Protein AF-A0A0M2V3Y8-F1 (afdb_monomer)

Sequence (125 aa):
MQPRLIKRPAATLLIGSQAASSDGAANRSSNRVQGFTLIEVMLTILIIGLGAMIVVLNLPSTARFDEDTSSNAERFIQQMHHAREQALLRNYVYGIEFDEAESTYRFYRWYENKWQLQTEPPLRP

Solvent-accessible su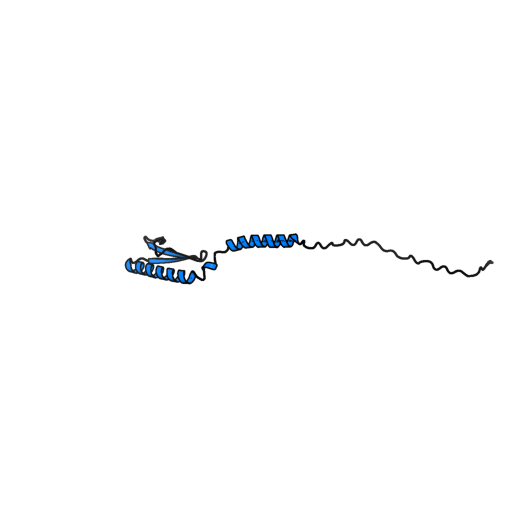rface area (backbone atoms only — not comparable to full-atom values): 8227 Å² total; per-residue (Å²): 140,84,87,85,90,79,90,81,85,91,85,82,91,74,90,77,78,90,83,81,80,87,80,82,84,75,82,73,80,74,80,76,81,81,76,88,54,73,65,56,55,53,50,48,53,49,52,50,53,57,51,48,54,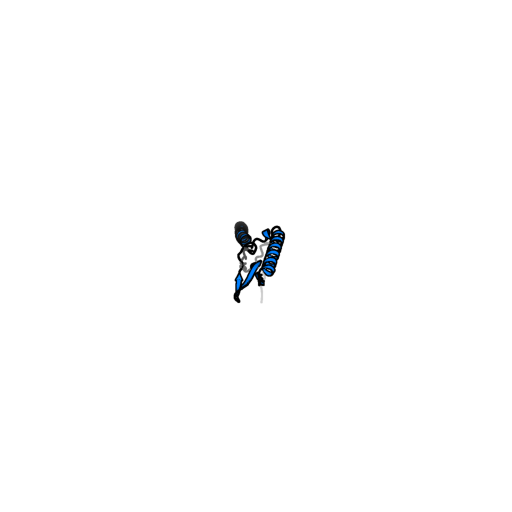56,50,62,73,67,47,76,74,68,84,51,52,78,75,42,46,62,56,49,51,53,49,49,53,53,33,50,53,50,53,49,51,48,23,69,77,67,71,44,50,72,48,75,49,77,39,82,91,75,75,43,60,47,39,29,33,59,52,96,93,38,80,41,77,42,74,54,86,75,46,50,119

Foldseek 3Di:
DDDDDDDDDDDDDDDDDDDDDDDDDDPPPPPPDDDDDPVNVVVVVVVVVVVVVVVVVPPDPPVCCPPCVVVVVVLVVVLVVVVVVCCVVVVWDKDKDQDPVVRDIWIWIDDPNDTHTDPDPPRND

pLDDT: mean 77.0, std 15.61, range [40.44, 97.56]

Nearest PDB structures (foldseek):
  8i4w-assembly1_B  TM=4.516E-01  e=1.895E+00  Saccharomyces cerevisiae S288C
  8i4x-assembly1_B  TM=4.951E-01  e=3.662E+00  Saccharomyces cerevisiae S288C
  9b9x-assembly1_A-2  TM=2.464E-01  e=3.210E+00  Vreelandella titanicae
  9b9s-assembly1_A-2  TM=2.582E-01  e=2.814E+00  Vreelandella titanicae

Mean predicted aligned error: 18.06 Å

Structure (mmCIF, N/CA/C/O backbone):
data_AF-A0A0M2V3Y8-F1
#
_entry.id   AF-A0A0M2V3Y8-F1
#
loop_
_atom_site.group_PDB
_atom_site.id
_atom_site.type_symbol
_atom_site.label_atom_id
_atom_site.label_alt_id
_atom_site.label_comp_id
_atom_site.label_asym_id
_atom_site.label_entity_id
_atom_site.label_seq_id
_atom_site.pdbx_PDB_ins_code
_atom_site.Cartn_x
_atom_site.Cartn_y
_atom_site.Cartn_z
_atom_site.occupancy
_atom_site.B_iso_or_equiv
_atom_site.auth_seq_id
_atom_site.auth_comp_id
_atom_site.auth_asym_id
_atom_site.auth_atom_id
_atom_site.pdbx_PDB_model_num
ATOM 1 N N . MET A 1 1 ? 53.974 -47.142 -107.084 1.00 40.44 1 MET A N 1
ATOM 2 C CA . MET A 1 1 ? 55.350 -46.766 -107.497 1.00 40.44 1 MET A CA 1
ATOM 3 C C . MET A 1 1 ? 55.254 -45.415 -108.190 1.00 40.44 1 MET A C 1
ATOM 5 O O . MET A 1 1 ? 54.457 -45.329 -109.101 1.00 40.44 1 MET A O 1
ATOM 9 N N . GLN A 1 2 ? 55.923 -44.321 -107.844 1.00 50.97 2 GLN A N 1
ATOM 10 C CA . GLN A 1 2 ? 56.952 -43.994 -106.860 1.00 50.97 2 GLN A CA 1
ATOM 11 C C . GLN A 1 2 ? 56.814 -42.488 -106.512 1.00 50.97 2 GLN A C 1
ATOM 13 O O . GLN A 1 2 ? 56.161 -41.752 -107.252 1.00 50.97 2 GLN A O 1
ATOM 18 N N . PRO A 1 3 ? 57.388 -42.039 -105.386 1.00 64.81 3 PRO A N 1
ATOM 19 C CA . PRO A 1 3 ? 57.120 -40.748 -104.754 1.00 64.81 3 PRO A CA 1
ATOM 20 C C . PRO A 1 3 ? 58.048 -39.647 -105.284 1.00 64.81 3 PRO A C 1
ATOM 22 O O . PRO A 1 3 ? 59.117 -39.947 -105.812 1.00 64.81 3 PRO A O 1
ATOM 25 N N . ARG A 1 4 ? 57.728 -38.369 -105.037 1.00 50.50 4 ARG A N 1
ATOM 26 C CA . ARG A 1 4 ? 58.763 -37.325 -104.989 1.00 50.50 4 ARG A CA 1
ATOM 27 C C . ARG A 1 4 ? 58.611 -36.384 -103.803 1.00 50.50 4 ARG A C 1
ATOM 29 O O . ARG A 1 4 ? 57.792 -35.477 -103.760 1.00 50.50 4 ARG A O 1
ATOM 36 N N . LEU A 1 5 ? 59.498 -36.674 -102.862 1.00 60.25 5 LEU A N 1
ATOM 37 C CA . LEU A 1 5 ? 59.978 -35.876 -101.755 1.00 60.25 5 LEU A CA 1
ATOM 38 C C . LEU A 1 5 ? 60.603 -34.571 -102.277 1.00 60.25 5 LEU A C 1
ATOM 40 O O . LEU A 1 5 ? 61.534 -34.622 -103.081 1.00 60.25 5 LEU A O 1
ATOM 44 N N . ILE A 1 6 ? 60.166 -33.419 -101.770 1.00 63.62 6 ILE A N 1
ATOM 45 C CA . ILE A 1 6 ? 60.971 -32.192 -101.796 1.00 63.62 6 ILE A CA 1
ATOM 46 C C . ILE A 1 6 ? 61.019 -31.640 -100.373 1.00 63.62 6 ILE A C 1
ATOM 48 O O . ILE A 1 6 ? 60.027 -31.171 -99.824 1.00 63.62 6 ILE A O 1
ATOM 52 N N . LYS A 1 7 ? 62.212 -31.742 -99.782 1.00 56.41 7 LYS A N 1
ATOM 53 C CA . LYS A 1 7 ? 62.609 -31.091 -98.533 1.00 56.41 7 LYS A CA 1
ATOM 54 C C . LYS A 1 7 ? 62.675 -29.576 -98.744 1.00 56.41 7 LYS A C 1
ATOM 56 O O . LYS A 1 7 ? 63.233 -29.132 -99.747 1.00 56.41 7 LYS A O 1
ATOM 61 N N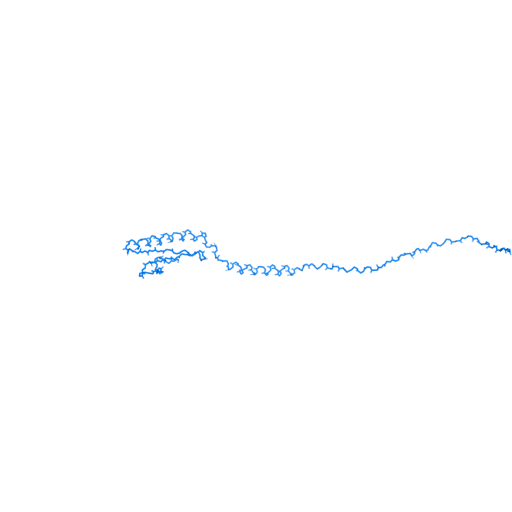 . ARG A 1 8 ? 62.241 -28.792 -97.755 1.00 53.88 8 ARG A N 1
ATOM 62 C CA . ARG A 1 8 ? 62.700 -27.409 -97.556 1.00 53.88 8 ARG A CA 1
ATOM 63 C C . ARG A 1 8 ? 63.015 -27.149 -96.072 1.00 53.88 8 ARG A C 1
ATOM 65 O O . ARG A 1 8 ? 62.392 -27.780 -95.222 1.00 53.88 8 ARG A O 1
ATOM 72 N N . PRO A 1 9 ? 64.039 -26.323 -95.785 1.00 54.22 9 PRO A N 1
ATOM 73 C CA . PRO A 1 9 ? 64.757 -26.297 -94.513 1.00 54.22 9 PRO A CA 1
ATOM 74 C C . PRO A 1 9 ? 64.071 -25.475 -93.417 1.00 54.22 9 PRO A C 1
ATOM 76 O O . PRO A 1 9 ? 63.222 -24.626 -93.673 1.00 54.22 9 PRO A O 1
ATOM 79 N N . ALA A 1 10 ? 64.509 -25.763 -92.192 1.00 53.22 10 ALA A N 1
ATOM 80 C CA . ALA A 1 10 ? 64.147 -25.120 -90.943 1.00 53.22 10 ALA A CA 1
ATOM 81 C C . ALA A 1 10 ? 64.514 -23.631 -90.888 1.00 53.22 10 ALA A C 1
ATOM 83 O O . ALA A 1 10 ? 65.591 -23.244 -91.332 1.00 53.22 10 ALA A O 1
ATOM 84 N N . ALA A 1 11 ? 63.634 -22.856 -90.252 1.00 52.25 11 ALA A N 1
ATOM 85 C CA . ALA A 1 11 ? 63.906 -21.890 -89.183 1.00 52.25 11 ALA A CA 1
ATOM 86 C C . ALA A 1 11 ? 62.857 -20.777 -89.259 1.00 52.25 11 ALA A C 1
ATOM 88 O O . ALA A 1 11 ? 62.767 -20.085 -90.267 1.00 52.25 11 ALA A O 1
ATOM 89 N N . THR A 1 12 ? 62.081 -20.595 -88.193 1.00 60.19 12 THR A N 1
ATOM 90 C CA . THR A 1 12 ? 61.909 -19.301 -87.512 1.00 60.19 12 THR A CA 1
ATOM 91 C C . THR A 1 12 ? 60.822 -19.463 -86.458 1.00 60.19 12 THR A C 1
ATOM 93 O O . THR A 1 12 ? 59.637 -19.618 -86.733 1.00 60.19 12 THR A O 1
ATOM 96 N N . LEU A 1 13 ? 61.323 -19.472 -85.233 1.00 53.94 13 LEU A N 1
ATOM 97 C CA . LEU A 1 13 ? 60.649 -19.318 -83.963 1.00 53.94 13 LEU A CA 1
ATOM 98 C C . LEU A 1 13 ? 59.722 -18.091 -83.985 1.00 53.94 13 LEU A C 1
ATOM 100 O O . LEU A 1 13 ? 60.208 -16.970 -84.085 1.00 53.94 13 LEU A O 1
ATOM 104 N N . LEU A 1 14 ? 58.414 -18.296 -83.829 1.00 58.09 14 LEU A N 1
ATOM 105 C CA . LEU A 1 14 ? 57.510 -17.277 -83.297 1.00 58.09 14 LEU A CA 1
ATOM 106 C C . LEU A 1 14 ? 56.689 -17.894 -82.167 1.00 58.09 14 LEU A C 1
ATOM 108 O O . LEU A 1 14 ? 55.713 -18.612 -82.367 1.00 58.09 14 LEU A O 1
ATOM 112 N N . ILE A 1 15 ? 57.171 -17.609 -80.962 1.00 54.69 15 ILE A N 1
ATOM 113 C CA . ILE A 1 15 ? 56.448 -17.688 -79.699 1.00 54.69 15 ILE A CA 1
ATOM 114 C C . ILE A 1 15 ? 55.177 -16.847 -79.846 1.00 54.69 15 ILE A C 1
ATOM 116 O O . ILE A 1 15 ? 55.260 -15.669 -80.186 1.00 54.69 15 ILE A O 1
ATOM 120 N N . GLY A 1 16 ? 54.009 -17.434 -79.593 1.00 51.69 16 GLY A N 1
ATOM 121 C CA . GLY A 1 16 ? 52.754 -16.716 -79.782 1.00 51.69 16 GLY A CA 1
ATOM 122 C C . GLY A 1 16 ? 51.537 -17.429 -79.220 1.00 51.69 16 GLY A C 1
ATOM 123 O O . GLY A 1 16 ? 50.743 -17.971 -79.971 1.00 51.69 16 GLY A O 1
ATOM 124 N N . SER A 1 17 ? 51.397 -17.336 -77.898 1.00 59.59 17 SER A N 1
ATOM 125 C CA . SER A 1 17 ? 50.127 -17.270 -77.169 1.00 59.59 17 SER A CA 1
ATOM 126 C C . SER A 1 17 ? 49.195 -18.484 -77.204 1.00 59.59 17 SER A C 1
ATOM 128 O O . SER A 1 17 ? 48.366 -18.664 -78.092 1.00 59.59 17 SER A O 1
ATOM 130 N N . GLN A 1 18 ? 49.241 -19.228 -76.099 1.00 59.69 18 GLN A N 1
ATOM 131 C CA . GLN A 1 18 ? 48.127 -20.037 -75.622 1.00 59.69 18 GLN A CA 1
ATOM 132 C C . GLN A 1 18 ? 46.844 -19.203 -75.520 1.00 59.69 18 GLN A C 1
ATOM 134 O O . GLN A 1 18 ? 46.856 -18.115 -74.948 1.00 59.69 18 GLN A O 1
ATOM 139 N N . ALA A 1 19 ? 45.733 -19.760 -75.988 1.00 48.59 19 ALA A N 1
ATOM 140 C CA . ALA A 1 19 ? 44.403 -19.408 -75.510 1.00 48.59 19 ALA A CA 1
ATOM 141 C C . ALA A 1 19 ? 43.546 -20.677 -75.543 1.00 48.59 19 ALA A C 1
ATOM 143 O O . ALA A 1 19 ? 42.818 -20.952 -76.494 1.00 48.59 19 ALA A O 1
ATOM 144 N N . ALA A 1 20 ? 43.716 -21.487 -74.503 1.00 52.62 20 ALA A N 1
ATOM 145 C CA . ALA A 1 20 ? 42.778 -22.526 -74.123 1.00 52.62 20 ALA A CA 1
ATOM 146 C C . ALA A 1 20 ? 41.972 -22.051 -72.904 1.00 52.62 20 ALA A C 1
ATOM 148 O O . ALA A 1 20 ? 42.421 -21.176 -72.170 1.00 52.62 20 ALA A O 1
ATOM 149 N N . SER A 1 21 ? 40.835 -22.723 -72.722 1.00 56.12 21 SER A N 1
ATOM 150 C CA . SER A 1 21 ? 39.946 -22.790 -71.555 1.00 56.12 21 SER A CA 1
ATOM 151 C C . SER A 1 21 ? 38.919 -21.668 -71.354 1.00 56.12 21 SER A C 1
ATOM 153 O O . SER A 1 21 ? 39.202 -20.597 -70.828 1.00 56.12 21 SER A O 1
ATOM 155 N N . SER A 1 22 ? 37.697 -22.005 -71.789 1.00 66.31 22 SER A N 1
ATOM 156 C CA . SER A 1 22 ? 36.445 -21.995 -71.015 1.00 66.31 22 SER A CA 1
ATOM 157 C C . SER A 1 22 ? 36.490 -21.376 -69.620 1.00 66.31 22 SER A C 1
ATOM 159 O O . SER A 1 22 ? 37.313 -21.795 -68.820 1.00 66.31 22 SER A O 1
ATOM 161 N N . ASP A 1 23 ? 35.491 -20.556 -69.285 1.00 57.38 23 ASP A N 1
ATOM 162 C CA . ASP A 1 23 ? 34.748 -20.768 -68.039 1.00 57.38 23 ASP A CA 1
ATOM 163 C C . ASP A 1 23 ? 33.425 -20.002 -68.017 1.00 57.38 23 ASP A C 1
ATOM 165 O O . ASP A 1 23 ? 33.330 -18.826 -68.375 1.00 57.38 23 ASP A O 1
ATOM 169 N N . GLY A 1 24 ? 32.379 -20.724 -67.615 1.00 55.34 24 GLY A N 1
ATOM 170 C CA . GLY A 1 24 ? 31.040 -20.202 -67.424 1.00 55.34 24 GLY A CA 1
ATOM 171 C C . GLY A 1 24 ? 31.033 -19.139 -66.335 1.00 55.34 24 GLY A C 1
ATOM 172 O O . GLY A 1 24 ? 31.491 -19.360 -65.213 1.00 55.34 24 GLY A O 1
ATOM 173 N N . ALA A 1 25 ? 30.470 -17.981 -66.668 1.00 59.88 25 ALA A N 1
ATOM 174 C CA . ALA A 1 25 ? 30.199 -16.918 -65.720 1.00 59.88 25 ALA A CA 1
ATOM 175 C C . ALA A 1 25 ? 29.154 -17.398 -64.699 1.00 59.88 25 ALA A C 1
ATOM 177 O O . ALA A 1 25 ? 27.946 -17.265 -64.893 1.00 59.88 25 ALA A O 1
ATOM 178 N N . ALA A 1 26 ? 29.631 -17.993 -63.606 1.00 60.94 26 ALA A N 1
ATOM 179 C CA . ALA A 1 26 ? 28.838 -18.277 -62.425 1.00 60.94 26 ALA A CA 1
ATOM 180 C C . ALA A 1 26 ? 28.270 -16.954 -61.889 1.00 60.94 26 ALA A C 1
ATOM 182 O O . ALA A 1 26 ? 28.999 -16.117 -61.352 1.00 60.94 26 ALA A O 1
ATOM 183 N N . ASN A 1 27 ? 26.960 -16.771 -62.055 1.00 67.75 27 ASN A N 1
ATOM 184 C CA . ASN A 1 27 ? 26.196 -15.678 -61.470 1.00 67.75 27 ASN A CA 1
ATOM 185 C C . ASN A 1 27 ? 26.224 -15.814 -59.939 1.00 67.75 27 ASN A C 1
ATOM 187 O O . ASN A 1 27 ? 25.396 -16.503 -59.344 1.00 67.75 27 ASN A O 1
ATOM 191 N N . ARG A 1 28 ? 27.218 -15.200 -59.290 1.00 69.50 28 ARG A N 1
ATOM 192 C CA . ARG A 1 28 ? 27.245 -15.059 -57.833 1.00 69.50 28 ARG A CA 1
ATOM 193 C C . ARG A 1 28 ? 26.246 -13.974 -57.460 1.00 69.50 28 ARG A C 1
ATOM 195 O O . ARG A 1 28 ? 26.575 -12.791 -57.495 1.00 69.50 28 ARG A O 1
ATOM 202 N N . SER A 1 29 ? 25.042 -14.377 -57.067 1.00 67.75 29 SER A N 1
ATOM 203 C CA . SER A 1 29 ? 24.129 -13.509 -56.331 1.00 67.75 29 SER A CA 1
ATOM 204 C C . SER A 1 29 ? 24.826 -13.068 -55.042 1.00 67.75 29 SER A C 1
ATOM 206 O O . SER A 1 29 ? 24.927 -13.833 -54.081 1.00 67.75 29 SER A O 1
ATOM 208 N N . SER A 1 30 ? 25.375 -11.854 -55.039 1.00 68.25 30 SER A N 1
ATOM 209 C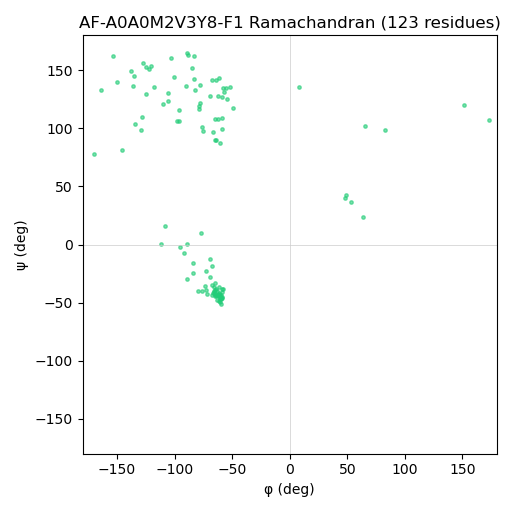 CA . SER A 1 30 ? 25.995 -11.268 -53.858 1.00 68.25 30 SER A CA 1
ATOM 210 C C . SER A 1 30 ? 24.913 -11.065 -52.803 1.00 68.25 30 SER A C 1
ATOM 212 O O . SER A 1 30 ? 24.064 -10.182 -52.947 1.00 68.25 30 SER A O 1
ATOM 214 N N . ASN A 1 31 ? 24.929 -11.879 -51.752 1.00 71.19 31 ASN A N 1
ATOM 215 C CA . ASN A 1 31 ? 24.108 -11.644 -50.576 1.00 71.19 31 ASN A CA 1
ATOM 216 C C . ASN A 1 31 ? 24.628 -10.367 -49.901 1.00 71.19 31 ASN A C 1
ATOM 218 O O . ASN A 1 31 ? 25.664 -10.378 -49.234 1.00 71.19 31 ASN A O 1
ATOM 222 N N . ARG A 1 32 ? 23.984 -9.230 -50.178 1.00 74.81 32 ARG A N 1
ATOM 223 C CA . ARG A 1 32 ? 24.352 -7.946 -49.585 1.00 74.81 32 ARG A CA 1
ATOM 224 C C . ARG A 1 32 ? 23.840 -7.951 -48.152 1.00 74.81 32 ARG A C 1
ATOM 226 O O . ARG A 1 32 ? 22.657 -7.738 -47.917 1.00 74.81 32 ARG A O 1
ATOM 233 N N . VAL A 1 33 ? 24.743 -8.194 -47.209 1.00 69.50 33 VAL A N 1
ATOM 234 C CA . VAL A 1 33 ? 24.462 -8.044 -45.781 1.00 69.50 33 VAL A CA 1
ATOM 235 C C . VAL A 1 33 ? 24.128 -6.570 -45.526 1.00 69.50 33 VAL A C 1
ATOM 237 O O . VAL A 1 33 ? 24.996 -5.705 -45.639 1.00 69.50 33 VAL A O 1
ATOM 240 N N . GLN A 1 34 ? 22.856 -6.273 -45.261 1.00 77.56 34 GLN A N 1
ATOM 241 C CA . GLN A 1 34 ? 22.424 -4.967 -44.768 1.00 77.56 34 GLN A CA 1
ATOM 242 C C . GLN A 1 34 ? 22.744 -4.893 -43.272 1.00 77.56 34 GLN A C 1
ATOM 244 O O . GLN A 1 34 ? 22.324 -5.753 -42.502 1.00 77.56 34 GLN A O 1
ATOM 249 N N . GLY A 1 35 ? 23.545 -3.901 -42.882 1.00 78.75 35 GLY A N 1
ATOM 250 C CA . GLY A 1 35 ? 23.830 -3.588 -41.483 1.00 78.75 35 GLY A CA 1
ATOM 251 C C . GLY A 1 35 ? 22.804 -2.619 -40.897 1.00 78.75 35 GLY A C 1
ATOM 252 O O . GLY A 1 35 ? 22.099 -1.931 -41.635 1.00 78.75 35 GLY A O 1
ATOM 253 N N . PHE A 1 36 ? 22.759 -2.550 -39.568 1.00 82.31 36 PHE A N 1
ATOM 254 C CA . PHE A 1 36 ? 21.924 -1.605 -38.829 1.00 82.31 36 PHE A CA 1
ATOM 255 C C . PHE A 1 36 ? 22.352 -0.162 -39.090 1.00 82.31 36 PHE A C 1
ATOM 257 O O . PHE A 1 36 ? 23.542 0.156 -39.171 1.00 82.31 36 PHE A O 1
ATOM 264 N N . THR A 1 37 ? 21.370 0.726 -39.199 1.00 91.50 37 THR A N 1
ATOM 265 C CA . THR A 1 37 ? 21.635 2.160 -39.316 1.00 91.50 37 THR A CA 1
ATOM 266 C C . THR A 1 37 ? 21.816 2.782 -37.932 1.00 91.50 37 THR A C 1
ATOM 268 O O . THR A 1 37 ? 21.241 2.331 -36.943 1.00 91.50 37 THR A O 1
ATOM 271 N N . LEU A 1 38 ? 22.589 3.866 -37.850 1.00 93.69 38 LEU A N 1
ATOM 272 C CA . LEU A 1 38 ? 22.761 4.612 -36.599 1.00 93.69 38 LEU A CA 1
ATOM 273 C C . LEU A 1 38 ? 21.416 5.132 -36.064 1.00 93.69 38 LEU A C 1
ATOM 275 O O . LEU A 1 38 ? 21.159 5.078 -34.862 1.00 93.69 38 LEU A O 1
ATOM 279 N N . ILE A 1 39 ? 20.537 5.579 -36.965 1.00 95.12 39 ILE A N 1
ATOM 280 C CA . ILE A 1 39 ? 19.213 6.088 -36.599 1.00 95.12 39 ILE A CA 1
ATOM 281 C C . ILE A 1 39 ? 18.316 5.003 -35.995 1.00 95.12 39 ILE A C 1
ATOM 283 O O . ILE A 1 39 ? 17.542 5.298 -35.093 1.00 95.12 39 ILE A O 1
ATOM 287 N N . GLU A 1 40 ? 18.443 3.750 -36.427 1.00 93.75 40 GLU A N 1
ATOM 288 C CA . GLU A 1 40 ? 17.655 2.634 -35.901 1.00 93.75 40 GLU A CA 1
ATOM 289 C C . GLU A 1 40 ? 17.995 2.339 -34.441 1.00 93.75 40 GLU A C 1
ATOM 291 O O . GLU A 1 40 ? 17.098 2.182 -33.614 1.00 93.75 40 GLU A O 1
ATOM 296 N N . VAL A 1 41 ? 19.283 2.365 -34.090 1.00 94.44 41 VAL A N 1
ATOM 297 C CA . VAL A 1 41 ? 19.719 2.202 -32.697 1.00 94.44 41 VAL A CA 1
ATOM 298 C C . VAL A 1 41 ? 19.278 3.395 -31.848 1.00 94.44 41 VAL A C 1
ATOM 300 O O . VAL A 1 41 ? 18.744 3.206 -30.756 1.00 94.44 41 VAL A O 1
ATOM 303 N N . MET A 1 42 ? 19.428 4.621 -32.358 1.00 96.50 42 MET A N 1
ATOM 304 C CA . MET A 1 42 ? 18.970 5.823 -31.650 1.00 96.50 42 MET A CA 1
ATOM 305 C C . MET A 1 42 ? 17.463 5.798 -31.388 1.00 96.50 42 MET A C 1
ATOM 307 O O . MET A 1 42 ? 17.025 6.063 -30.270 1.00 96.50 42 MET A O 1
ATOM 311 N N . LEU A 1 43 ? 16.674 5.454 -32.405 1.00 96.38 43 LEU A N 1
ATOM 312 C CA . LEU A 1 43 ? 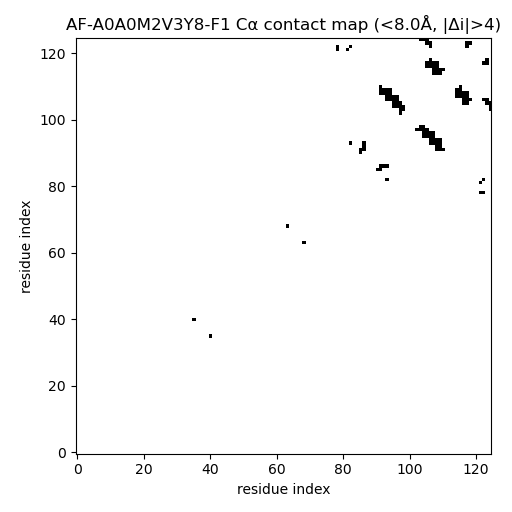15.224 5.365 -32.299 1.00 96.38 43 LEU A CA 1
ATOM 313 C C . LEU A 1 43 ? 14.805 4.241 -31.346 1.00 96.38 43 LEU A C 1
ATOM 315 O O . LEU A 1 43 ? 13.899 4.430 -30.543 1.00 96.38 43 LEU A O 1
ATOM 319 N N . THR A 1 44 ? 15.487 3.098 -31.384 1.00 96.62 44 THR A N 1
ATOM 320 C CA . THR A 1 44 ? 15.210 1.971 -30.484 1.00 96.62 44 THR A CA 1
ATOM 321 C C . THR A 1 44 ? 15.431 2.365 -29.027 1.00 96.62 44 THR A C 1
ATOM 323 O O . THR A 1 44 ? 14.551 2.156 -28.196 1.00 96.62 44 THR A O 1
ATOM 326 N N . ILE A 1 45 ? 16.568 2.995 -28.711 1.00 96.69 45 ILE A N 1
ATOM 327 C CA . ILE A 1 45 ? 16.863 3.459 -27.348 1.00 96.69 45 ILE A CA 1
ATOM 328 C C . ILE A 1 45 ? 15.860 4.536 -26.918 1.00 96.69 45 ILE A C 1
ATOM 330 O O . ILE A 1 45 ? 15.409 4.517 -25.775 1.00 96.69 45 ILE A O 1
ATOM 334 N N . LEU A 1 46 ? 15.456 5.430 -27.827 1.00 97.12 46 LEU A N 1
ATOM 335 C CA . LEU A 1 46 ? 14.415 6.420 -27.552 1.00 97.12 46 LEU A CA 1
ATOM 336 C C . LEU A 1 46 ? 13.081 5.750 -27.193 1.00 97.12 46 LEU A C 1
ATOM 338 O O . LEU A 1 46 ? 12.487 6.089 -26.173 1.00 97.12 46 LEU A O 1
ATOM 342 N N . ILE A 1 47 ? 12.619 4.787 -27.996 1.00 97.56 47 ILE A N 1
ATOM 343 C CA . ILE A 1 47 ? 11.350 4.083 -27.761 1.00 97.56 47 ILE A CA 1
ATOM 344 C C . ILE A 1 47 ? 11.411 3.282 -26.457 1.00 97.56 47 ILE A C 1
ATOM 346 O O . ILE A 1 47 ? 10.471 3.345 -25.667 1.00 97.56 47 ILE A O 1
ATOM 350 N N . ILE A 1 48 ? 12.519 2.581 -26.193 1.00 97.25 48 ILE A N 1
ATOM 351 C CA . ILE A 1 48 ? 12.720 1.853 -24.932 1.00 97.25 48 ILE A CA 1
ATOM 352 C C . ILE A 1 48 ? 12.715 2.825 -23.750 1.00 97.25 48 ILE A C 1
ATOM 354 O O . ILE A 1 48 ? 12.065 2.547 -22.748 1.00 97.25 48 ILE A O 1
ATOM 358 N N . GLY A 1 49 ? 13.377 3.979 -23.865 1.00 96.06 49 GLY A N 1
ATOM 359 C CA . GLY A 1 49 ? 13.393 5.006 -22.823 1.00 96.06 49 GLY A CA 1
ATOM 360 C C . GLY A 1 49 ?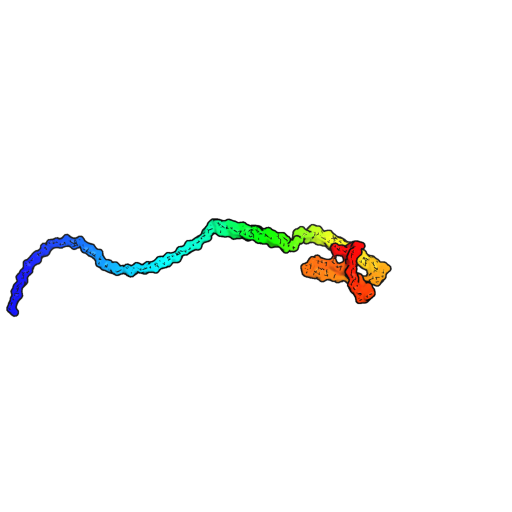 11.999 5.560 -22.516 1.00 96.06 49 GLY A C 1
ATOM 361 O O . GLY A 1 49 ? 11.617 5.655 -21.351 1.00 96.06 49 GLY A O 1
ATOM 362 N N . LEU A 1 50 ? 11.207 5.859 -23.550 1.00 95.75 50 LEU A N 1
ATOM 363 C CA . LEU A 1 50 ? 9.819 6.307 -23.391 1.00 95.75 50 LEU A CA 1
ATOM 364 C C . LEU A 1 50 ? 8.931 5.210 -22.784 1.00 95.75 50 LEU A C 1
ATOM 366 O O . LEU A 1 50 ? 8.147 5.482 -21.876 1.00 95.75 50 LEU A O 1
ATOM 370 N N . GLY A 1 51 ? 9.079 3.963 -23.237 1.00 95.00 51 GLY A N 1
ATOM 371 C CA . GLY A 1 51 ? 8.355 2.818 -22.683 1.00 95.00 51 GLY A CA 1
ATOM 372 C C . GLY A 1 51 ? 8.709 2.553 -21.218 1.00 95.00 51 GLY A C 1
ATOM 373 O O . GLY A 1 51 ? 7.822 2.311 -20.402 1.00 95.00 51 GLY A O 1
ATOM 374 N N . ALA A 1 52 ? 9.987 2.679 -20.855 1.00 93.25 52 ALA A N 1
ATOM 375 C CA . ALA A 1 52 ? 10.457 2.515 -19.485 1.00 93.25 52 ALA A CA 1
ATOM 376 C C . ALA A 1 52 ? 9.830 3.543 -18.530 1.00 93.25 52 ALA A C 1
ATOM 378 O O . ALA A 1 52 ? 9.484 3.181 -17.408 1.00 93.25 52 ALA A O 1
ATOM 379 N N . MET A 1 53 ? 9.605 4.789 -18.972 1.00 89.81 53 MET A N 1
ATOM 380 C CA . MET A 1 53 ? 8.891 5.788 -18.162 1.00 89.81 53 MET A CA 1
ATOM 381 C C . MET A 1 53 ? 7.464 5.342 -17.835 1.00 89.81 53 MET A C 1
ATOM 383 O O . MET A 1 53 ? 7.045 5.431 -16.684 1.00 89.81 53 MET A O 1
ATOM 387 N N . ILE A 1 54 ? 6.729 4.822 -18.823 1.00 91.12 54 ILE A N 1
ATOM 388 C CA . ILE A 1 54 ? 5.366 4.316 -18.612 1.00 91.12 54 ILE A CA 1
ATOM 389 C C . ILE A 1 54 ? 5.390 3.160 -17.611 1.00 91.12 54 ILE A C 1
ATOM 391 O O . ILE A 1 54 ? 4.583 3.139 -16.686 1.00 91.12 54 ILE A O 1
ATOM 395 N N . VAL A 1 55 ? 6.334 2.228 -17.753 1.00 88.88 55 VAL A N 1
ATOM 396 C CA . VAL A 1 55 ? 6.479 1.092 -16.834 1.00 88.88 55 VAL A CA 1
ATOM 397 C C . VAL A 1 55 ? 6.734 1.571 -15.405 1.00 88.88 55 VAL A C 1
ATOM 399 O O . VAL A 1 55 ? 5.989 1.183 -14.515 1.00 88.88 55 VAL A O 1
ATOM 402 N N . VAL A 1 56 ? 7.709 2.460 -15.182 1.00 85.69 56 VAL A N 1
ATOM 403 C CA . VAL 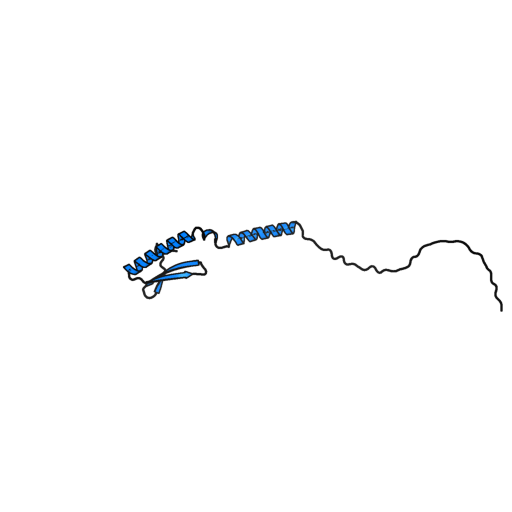A 1 56 ? 8.047 2.978 -13.841 1.00 85.69 56 VAL A CA 1
ATOM 404 C C . VAL A 1 56 ? 6.850 3.649 -13.164 1.00 85.69 56 VAL A C 1
ATOM 406 O O . VAL A 1 56 ? 6.649 3.462 -11.968 1.00 85.69 56 VAL A O 1
ATOM 409 N N . LEU A 1 57 ? 6.025 4.381 -13.916 1.00 82.12 57 LEU A N 1
ATOM 410 C CA . LEU A 1 57 ? 4.817 5.020 -13.383 1.00 82.12 57 LEU A CA 1
ATOM 411 C C . LEU A 1 57 ? 3.687 4.030 -13.064 1.00 82.12 57 LEU A C 1
ATOM 413 O O . LEU A 1 57 ? 2.809 4.352 -12.268 1.00 82.12 57 LEU A O 1
ATOM 417 N N . ASN A 1 58 ? 3.695 2.850 -13.684 1.00 80.62 58 ASN A N 1
ATOM 418 C CA . ASN A 1 58 ? 2.723 1.786 -13.434 1.00 80.62 58 ASN A CA 1
ATOM 419 C C . ASN A 1 58 ? 3.184 0.794 -12.359 1.00 80.62 58 ASN A C 1
ATOM 421 O O . ASN A 1 58 ? 2.396 -0.065 -11.961 1.00 80.62 58 ASN A O 1
ATOM 425 N N . LEU A 1 59 ? 4.429 0.882 -11.876 1.00 76.00 59 LEU A N 1
ATOM 426 C CA . LEU A 1 59 ? 4.824 0.102 -10.712 1.00 76.00 59 LEU A CA 1
ATOM 427 C C . LEU A 1 59 ? 4.087 0.660 -9.483 1.00 76.00 59 LEU A C 1
ATOM 429 O O . LEU A 1 59 ? 4.173 1.865 -9.220 1.00 76.00 59 LEU A O 1
ATOM 433 N N . PRO A 1 60 ? 3.387 -0.184 -8.700 1.00 62.41 60 PRO A N 1
ATOM 434 C CA . PRO A 1 60 ? 2.909 0.227 -7.388 1.00 62.41 60 PRO A CA 1
ATOM 435 C C . PRO A 1 60 ? 4.119 0.720 -6.593 1.00 62.41 60 PRO A C 1
ATOM 437 O O . PRO A 1 60 ? 5.189 0.116 -6.656 1.00 62.41 60 PRO A O 1
ATOM 440 N N . SER A 1 61 ? 3.981 1.858 -5.914 1.00 59.50 61 SER A N 1
ATOM 441 C CA . SER A 1 61 ? 5.087 2.563 -5.264 1.00 59.50 61 SER A CA 1
ATOM 442 C C . SER A 1 61 ? 5.762 1.694 -4.194 1.00 59.50 61 SER A C 1
ATOM 444 O O . SER A 1 61 ? 5.422 1.780 -3.016 1.00 59.50 61 SER A O 1
ATOM 446 N N . THR A 1 62 ? 6.744 0.884 -4.585 1.00 55.06 62 THR A N 1
ATOM 447 C CA . THR A 1 62 ? 7.573 0.088 -3.669 1.00 55.06 62 THR A CA 1
ATOM 448 C C . THR A 1 62 ? 8.470 0.977 -2.802 1.00 55.06 62 THR A C 1
ATOM 450 O O . THR A 1 62 ? 8.885 0.572 -1.726 1.00 55.06 62 THR A O 1
ATOM 453 N N . ALA A 1 63 ? 8.683 2.234 -3.208 1.00 48.84 63 ALA A N 1
ATOM 454 C CA . ALA A 1 63 ? 9.467 3.231 -2.476 1.00 48.84 63 ALA A CA 1
ATOM 455 C C . ALA A 1 63 ? 8.830 3.729 -1.160 1.00 48.84 63 ALA A C 1
ATOM 457 O O . ALA A 1 63 ? 9.515 4.376 -0.378 1.00 48.84 63 ALA A O 1
ATOM 458 N N . ARG A 1 64 ? 7.548 3.440 -0.892 1.00 51.88 64 ARG A N 1
ATOM 459 C CA . ARG A 1 64 ? 6.922 3.737 0.412 1.00 51.88 64 ARG A CA 1
ATOM 460 C C . ARG A 1 64 ? 7.170 2.655 1.463 1.00 51.88 64 ARG A C 1
ATOM 462 O O . ARG A 1 64 ? 6.987 2.904 2.645 1.00 51.88 64 ARG A O 1
ATOM 469 N N . PHE A 1 65 ? 7.598 1.458 1.063 1.00 52.50 65 PHE A N 1
ATOM 470 C CA . PHE A 1 65 ? 7.621 0.321 1.979 1.00 52.50 65 PHE A CA 1
ATOM 471 C C . PHE A 1 65 ? 8.647 0.466 3.111 1.00 52.50 65 PHE A C 1
ATOM 473 O O . PHE A 1 65 ? 8.333 0.054 4.218 1.00 52.50 65 PHE A O 1
ATOM 480 N N . ASP A 1 66 ? 9.816 1.079 2.924 1.00 51.66 66 ASP A N 1
ATOM 481 C CA . ASP A 1 66 ? 10.837 1.053 3.989 1.00 51.66 66 ASP A CA 1
ATOM 482 C C . ASP A 1 66 ? 10.595 2.064 5.123 1.00 51.66 66 ASP A C 1
ATOM 484 O O . ASP A 1 66 ? 10.777 1.726 6.293 1.00 51.66 66 ASP A O 1
ATOM 488 N N . GLU A 1 67 ? 10.144 3.282 4.814 1.00 53.50 67 GLU A N 1
ATOM 489 C CA . GLU A 1 67 ? 9.914 4.321 5.832 1.00 53.50 67 GLU A CA 1
ATOM 490 C C . GLU A 1 67 ? 8.488 4.254 6.410 1.00 53.50 67 GLU A C 1
ATOM 492 O O . GLU A 1 67 ? 8.284 4.518 7.597 1.00 53.50 67 GLU A O 1
ATOM 497 N N . ASP A 1 68 ? 7.508 3.794 5.619 1.00 58.91 68 ASP A N 1
ATOM 498 C CA . ASP A 1 68 ? 6.133 3.656 6.096 1.00 58.91 68 ASP A CA 1
ATOM 499 C C . ASP A 1 68 ? 5.888 2.339 6.847 1.00 58.91 68 ASP A C 1
ATOM 501 O O . ASP A 1 68 ? 4.992 2.320 7.685 1.00 58.91 68 ASP A O 1
ATOM 505 N N . THR A 1 69 ? 6.647 1.250 6.634 1.00 60.78 69 THR A N 1
ATOM 506 C CA . THR A 1 69 ? 6.337 -0.054 7.275 1.00 60.78 69 THR A CA 1
ATOM 507 C C . THR A 1 69 ? 6.385 0.004 8.799 1.00 60.78 69 THR A C 1
ATOM 509 O O . THR A 1 69 ? 5.482 -0.523 9.452 1.00 60.78 69 THR A O 1
ATOM 512 N N . SER A 1 70 ? 7.391 0.659 9.387 1.00 65.94 70 SER A N 1
ATOM 513 C CA . SER A 1 70 ? 7.466 0.818 10.847 1.00 65.94 70 SER A CA 1
ATOM 514 C C . SER A 1 70 ? 6.306 1.671 11.366 1.00 65.94 70 SER A C 1
ATOM 516 O O . SER A 1 70 ? 5.621 1.273 12.309 1.00 65.94 70 SER A O 1
ATOM 518 N N . SER A 1 71 ? 6.006 2.784 10.689 1.00 77.50 71 SER A N 1
ATOM 519 C CA . SER A 1 71 ? 4.899 3.671 11.058 1.00 77.50 71 SER A CA 1
ATOM 520 C C . SER A 1 71 ? 3.530 2.992 10.897 1.00 77.50 71 SER A C 1
ATOM 522 O O . SER A 1 71 ? 2.634 3.186 11.716 1.00 77.50 71 SER A O 1
ATOM 524 N N . ASN A 1 72 ? 3.364 2.154 9.875 1.00 77.25 72 ASN A N 1
ATOM 525 C CA . ASN A 1 72 ? 2.134 1.423 9.590 1.00 77.25 72 ASN A CA 1
ATOM 526 C C . ASN A 1 72 ? 1.926 0.295 10.599 1.00 77.25 72 ASN A C 1
ATOM 528 O O . ASN A 1 72 ? 0.807 0.102 11.069 1.00 77.25 72 ASN A O 1
ATOM 532 N N . ALA A 1 73 ? 2.994 -0.404 10.993 1.00 83.94 73 ALA A N 1
ATOM 533 C CA . ALA A 1 73 ? 2.939 -1.3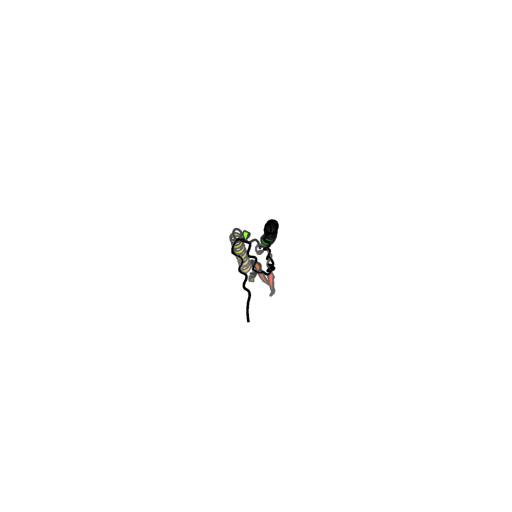96 12.061 1.00 83.94 73 ALA A CA 1
ATOM 534 C C . ALA A 1 73 ? 2.553 -0.754 13.403 1.00 83.94 73 ALA A C 1
ATOM 536 O O . ALA A 1 73 ? 1.685 -1.274 14.105 1.00 83.94 73 ALA A O 1
ATOM 537 N N . GLU A 1 74 ? 3.132 0.402 13.742 1.00 86.88 74 GLU A N 1
ATOM 538 C CA . GLU A 1 74 ? 2.761 1.153 14.946 1.00 86.88 74 GLU A CA 1
ATOM 539 C C . GLU A 1 74 ? 1.289 1.586 14.924 1.00 86.88 74 GLU A C 1
ATOM 541 O O . GLU A 1 74 ? 0.565 1.359 15.899 1.00 86.88 74 GLU A O 1
ATOM 546 N N . ARG A 1 75 ? 0.810 2.145 13.803 1.00 85.75 75 ARG A N 1
ATOM 547 C CA . ARG A 1 75 ? -0.607 2.507 13.622 1.00 85.75 75 ARG A CA 1
ATOM 548 C C . ARG A 1 75 ? -1.520 1.292 13.754 1.00 85.75 75 ARG A C 1
ATOM 550 O O . ARG A 1 75 ? -2.511 1.353 14.477 1.00 85.75 75 ARG A O 1
ATOM 557 N N . PHE A 1 76 ? -1.178 0.178 13.113 1.00 87.00 76 PHE A N 1
ATOM 558 C CA . PHE A 1 76 ? -1.949 -1.059 13.190 1.00 87.00 76 PHE A CA 1
ATOM 559 C C . PHE A 1 76 ? -2.047 -1.584 14.630 1.00 87.00 76 PHE A C 1
ATOM 561 O O . PHE A 1 76 ? -3.131 -1.942 15.094 1.00 87.00 76 PHE A O 1
ATOM 568 N N . ILE A 1 77 ? -0.942 -1.562 15.384 1.00 89.50 77 ILE A N 1
ATOM 569 C CA . ILE A 1 77 ? -0.932 -1.951 16.801 1.00 89.50 77 ILE A CA 1
ATOM 570 C C . ILE A 1 77 ? -1.859 -1.043 17.623 1.00 89.50 77 ILE A C 1
ATOM 572 O O . ILE A 1 77 ? -2.643 -1.539 18.437 1.00 89.50 77 ILE A O 1
ATOM 576 N N . GLN A 1 78 ? -1.837 0.273 17.389 1.00 91.12 78 GLN A N 1
ATOM 577 C CA . GLN A 1 78 ? -2.748 1.216 18.052 1.00 91.12 78 GLN A CA 1
ATOM 578 C C . GLN A 1 78 ? -4.220 0.923 17.723 1.00 91.12 78 GLN A C 1
ATOM 580 O O . GLN A 1 78 ? -5.066 0.909 18.621 1.00 91.12 78 GLN A O 1
ATOM 585 N N . GLN A 1 79 ? -4.529 0.629 16.459 1.00 90.38 79 GLN A N 1
ATOM 586 C CA . GLN A 1 79 ? -5.873 0.241 16.023 1.00 90.38 79 GLN A CA 1
ATOM 587 C C . GLN A 1 79 ? -6.335 -1.053 16.697 1.00 90.38 79 GLN A C 1
ATOM 589 O O . GLN A 1 79 ? -7.470 -1.133 17.168 1.00 90.38 79 GLN A O 1
ATOM 594 N N . MET A 1 80 ? -5.446 -2.040 16.823 1.00 90.00 80 MET A N 1
ATOM 595 C CA . MET A 1 80 ? -5.744 -3.299 17.501 1.00 90.00 80 MET A CA 1
ATOM 596 C C . MET A 1 80 ? -5.991 -3.102 19.002 1.00 90.00 80 MET A C 1
ATOM 598 O O . MET A 1 80 ? -6.917 -3.691 19.562 1.00 90.00 80 MET A O 1
ATOM 602 N N . HIS A 1 81 ? -5.213 -2.246 19.670 1.00 92.00 81 HIS A N 1
ATOM 603 C CA . HIS A 1 81 ? -5.474 -1.887 21.065 1.00 92.00 81 HIS A CA 1
ATOM 604 C C . HIS A 1 81 ? -6.857 -1.259 21.235 1.00 92.00 81 HIS A C 1
ATOM 606 O O . HIS A 1 81 ? -7.619 -1.701 22.096 1.00 92.00 81 HIS A O 1
ATOM 612 N N . HIS A 1 82 ? -7.217 -0.323 20.359 1.00 90.50 82 HIS A N 1
ATOM 613 C CA . HIS A 1 82 ? -8.531 0.305 20.376 1.00 90.50 82 HIS A CA 1
ATOM 614 C C . HIS A 1 82 ? -9.667 -0.696 20.117 1.00 90.50 82 HIS A C 1
ATOM 616 O O . HIS A 1 82 ? -10.641 -0.739 20.870 1.00 90.50 82 HIS A O 1
ATOM 622 N N . ALA A 1 83 ? -9.542 -1.544 19.092 1.00 88.81 83 ALA A N 1
ATOM 623 C CA . ALA A 1 83 ? -10.531 -2.578 18.793 1.00 88.81 83 ALA A CA 1
ATOM 624 C C . ALA A 1 83 ? -10.716 -3.534 19.981 1.00 88.81 83 ALA A C 1
ATOM 626 O O . ALA A 1 83 ? -11.846 -3.873 20.331 1.00 88.81 83 ALA A O 1
ATOM 627 N N . ARG A 1 84 ? -9.625 -3.913 20.659 1.00 89.38 84 ARG A N 1
ATOM 628 C CA . ARG A 1 84 ? -9.676 -4.732 21.877 1.00 89.38 84 ARG A CA 1
ATOM 629 C C . ARG A 1 84 ? -10.388 -4.015 23.023 1.00 89.38 84 ARG A C 1
ATOM 631 O O . ARG A 1 84 ? -11.200 -4.632 23.702 1.00 89.38 84 ARG A O 1
ATOM 638 N N . GLU A 1 85 ? -10.107 -2.738 23.253 1.00 90.88 85 GLU A N 1
ATOM 639 C CA . GLU A 1 85 ? -10.807 -1.949 24.273 1.00 90.88 85 GLU A CA 1
ATOM 640 C C . GLU A 1 85 ? -12.309 -1.886 23.992 1.00 90.88 85 GLU A C 1
ATOM 642 O O . GLU A 1 85 ? -13.109 -2.150 24.885 1.00 90.88 85 GLU A O 1
ATOM 647 N N . GLN A 1 86 ? -12.709 -1.624 22.744 1.00 87.94 86 GLN A N 1
ATOM 648 C CA . GLN A 1 86 ? -14.123 -1.629 22.363 1.00 87.94 86 GLN A CA 1
ATOM 649 C C . GLN A 1 86 ? -14.751 -3.022 22.499 1.00 87.94 86 GLN A C 1
ATOM 651 O O . GLN A 1 86 ? -15.886 -3.132 22.963 1.00 87.94 86 GLN A O 1
ATOM 656 N N . ALA A 1 87 ? -14.019 -4.084 22.147 1.00 88.44 87 ALA A N 1
ATOM 657 C CA . ALA A 1 87 ? -14.466 -5.462 22.325 1.00 88.44 87 ALA A CA 1
ATOM 658 C C . ALA A 1 87 ? -14.763 -5.764 23.798 1.00 88.44 87 ALA A C 1
ATOM 660 O O . ALA A 1 87 ? -15.815 -6.308 24.108 1.00 88.44 87 ALA A O 1
ATOM 661 N N . LEU A 1 88 ? -13.876 -5.352 24.707 1.00 91.75 88 LEU A N 1
ATOM 662 C CA . LEU A 1 88 ? -14.032 -5.572 26.146 1.00 91.75 88 LEU A CA 1
ATOM 663 C C . LEU A 1 88 ? -15.127 -4.692 26.763 1.00 91.75 88 LEU A C 1
ATOM 665 O O . LEU A 1 88 ? -15.917 -5.176 27.567 1.00 91.75 88 LEU A O 1
ATOM 669 N N . LEU A 1 89 ? -15.198 -3.411 26.385 1.00 92.69 89 LEU A N 1
ATOM 670 C CA . LEU A 1 89 ? -16.149 -2.451 26.958 1.00 92.69 89 LEU A CA 1
ATOM 671 C C . LEU A 1 89 ? -17.584 -2.673 26.475 1.00 92.69 89 LEU A C 1
ATOM 673 O O . LEU A 1 89 ? -18.530 -2.443 27.226 1.00 92.69 89 LEU A O 1
ATOM 677 N N . ARG A 1 90 ? -17.757 -3.073 25.212 1.00 87.56 90 ARG A N 1
ATOM 678 C CA . ARG A 1 90 ? -19.074 -3.192 24.566 1.00 87.56 90 ARG A CA 1
ATOM 679 C C . ARG A 1 90 ? -19.471 -4.635 24.265 1.00 87.56 90 ARG A C 1
ATOM 681 O O . ARG A 1 90 ? -20.543 -4.856 23.708 1.00 87.56 90 ARG A O 1
ATOM 688 N N . ASN A 1 91 ? -18.621 -5.600 24.619 1.00 88.19 91 ASN A N 1
ATOM 689 C CA . ASN A 1 91 ? -18.766 -7.010 24.254 1.00 88.19 91 ASN A CA 1
ATOM 690 C C . ASN A 1 91 ? -18.935 -7.207 22.733 1.00 88.19 91 ASN A C 1
ATOM 692 O O . ASN A 1 91 ? -19.728 -8.028 22.272 1.00 88.19 91 ASN A O 1
ATOM 696 N N . TYR A 1 92 ? -18.230 -6.391 21.945 1.00 89.44 92 TYR A N 1
ATOM 697 C CA . TYR A 1 92 ? -18.244 -6.468 20.488 1.00 89.44 92 TYR A CA 1
ATOM 698 C C . TYR A 1 92 ? -17.268 -7.528 19.994 1.00 89.44 92 TYR A C 1
ATOM 700 O O . TYR A 1 92 ? -16.156 -7.658 20.500 1.00 89.44 92 TYR A O 1
ATOM 708 N N . VAL A 1 93 ? -17.664 -8.239 18.942 1.00 89.06 93 VAL A N 1
ATOM 709 C CA . VAL A 1 93 ? -16.764 -9.136 18.219 1.00 89.06 93 VAL A CA 1
ATOM 710 C C . VAL A 1 93 ? -16.219 -8.375 17.018 1.00 89.06 93 VAL A C 1
ATOM 712 O O . VAL A 1 93 ? -16.977 -7.990 16.126 1.00 89.06 93 VAL A O 1
ATOM 715 N N . TYR A 1 94 ? -14.911 -8.144 17.014 1.00 90.81 94 TYR A N 1
ATOM 716 C CA . TYR A 1 94 ? -14.199 -7.546 15.890 1.00 90.81 94 TYR A CA 1
ATOM 717 C C . TYR A 1 94 ? -13.488 -8.627 15.071 1.00 90.81 94 TYR A C 1
ATOM 719 O O . TYR A 1 94 ? -12.994 -9.607 15.625 1.00 90.81 94 TYR A O 1
ATOM 727 N N . GLY A 1 95 ? -13.442 -8.435 13.756 1.00 89.69 95 GLY A N 1
ATOM 728 C CA . GLY A 1 95 ? -12.711 -9.259 12.798 1.00 89.69 95 GLY A CA 1
ATOM 729 C C . GLY A 1 95 ? -11.799 -8.392 11.934 1.00 89.69 95 GLY A C 1
ATOM 730 O O . GLY A 1 95 ? -12.046 -7.196 11.775 1.00 89.69 95 GLY A O 1
ATOM 731 N N . ILE A 1 96 ? -10.746 -8.995 11.389 1.00 90.31 96 ILE A N 1
ATOM 732 C CA . ILE A 1 96 ? -9.814 -8.342 10.466 1.00 90.31 96 ILE A CA 1
ATOM 733 C C . ILE A 1 96 ? -9.766 -9.184 9.198 1.00 90.31 96 ILE A C 1
ATOM 735 O O . ILE A 1 96 ? -9.583 -10.399 9.270 1.00 90.31 96 ILE A O 1
ATOM 739 N N . GLU A 1 97 ? -9.945 -8.533 8.058 1.00 89.44 97 GLU A N 1
ATOM 740 C CA . GLU A 1 97 ? -9.758 -9.128 6.738 1.00 89.44 97 GLU A CA 1
ATOM 741 C C . GLU A 1 97 ? -8.456 -8.595 6.146 1.00 89.44 97 GLU A C 1
ATOM 743 O O . GLU A 1 97 ? -8.229 -7.382 6.150 1.00 89.44 97 GLU A O 1
ATOM 748 N N . PHE A 1 98 ? -7.618 -9.503 5.650 1.00 87.12 98 PHE A N 1
ATOM 749 C CA . PHE A 1 98 ? -6.395 -9.173 4.929 1.00 87.12 98 PHE A CA 1
ATOM 750 C C . PHE A 1 98 ? -6.617 -9.447 3.445 1.00 87.12 98 PHE A C 1
ATOM 752 O O . PHE A 1 98 ? -6.975 -10.562 3.067 1.00 87.12 98 PHE A O 1
ATOM 759 N N . ASP A 1 99 ? -6.413 -8.425 2.621 1.00 83.81 99 ASP A N 1
ATOM 760 C CA . ASP A 1 99 ? -6.441 -8.525 1.169 1.00 83.81 99 ASP A CA 1
ATOM 761 C C . ASP A 1 99 ? -5.002 -8.659 0.658 1.00 83.81 99 ASP A C 1
ATOM 763 O O . ASP A 1 99 ? -4.222 -7.703 0.689 1.00 83.81 99 ASP A O 1
ATOM 767 N N . GLU A 1 100 ? -4.634 -9.866 0.223 1.00 76.25 100 GLU A N 1
ATOM 768 C CA . GLU A 1 100 ? -3.296 -10.160 -0.303 1.00 76.25 100 GLU A CA 1
ATOM 769 C C . GLU A 1 100 ? -3.037 -9.486 -1.659 1.00 76.25 100 GLU A C 1
ATOM 771 O O . GLU A 1 100 ? -1.891 -9.162 -1.970 1.00 76.25 100 GLU A O 1
ATOM 776 N N . ALA A 1 101 ? -4.080 -9.238 -2.459 1.00 74.31 101 ALA A N 1
ATOM 777 C CA . ALA A 1 101 ? -3.939 -8.633 -3.781 1.00 74.31 101 ALA A CA 1
ATOM 778 C C . ALA A 1 101 ? -3.677 -7.124 -3.682 1.00 74.31 101 ALA A C 1
ATOM 780 O O . ALA A 1 101 ? -2.844 -6.589 -4.413 1.00 74.31 101 ALA A O 1
ATOM 781 N N . GLU A 1 102 ? -4.356 -6.447 -2.753 1.00 72.88 102 GLU A N 1
ATOM 782 C CA . GLU A 1 102 ? -4.216 -5.005 -2.515 1.00 72.88 102 GLU A CA 1
ATOM 783 C C . GLU A 1 102 ? -3.229 -4.665 -1.381 1.00 72.88 102 GLU A C 1
ATOM 785 O O . GLU A 1 102 ? -3.003 -3.487 -1.100 1.00 72.88 102 GLU A O 1
ATOM 790 N N . SER A 1 103 ? -2.642 -5.673 -0.714 1.00 75.19 103 SER A N 1
ATOM 791 C CA . SER A 1 103 ? -1.794 -5.505 0.483 1.00 75.19 103 SER A CA 1
ATOM 792 C C . SER A 1 103 ? -2.434 -4.586 1.536 1.00 75.19 103 SER A C 1
ATOM 794 O O . SER A 1 103 ? -1.774 -3.745 2.146 1.00 75.19 103 SER A O 1
ATOM 796 N N . THR A 1 104 ? -3.747 -4.722 1.718 1.00 78.56 104 THR A N 1
ATOM 797 C CA . THR A 1 104 ? -4.585 -3.861 2.565 1.00 78.56 104 THR A CA 1
ATOM 798 C C . THR A 1 104 ? -5.258 -4.689 3.651 1.00 78.56 104 THR A C 1
ATOM 800 O O . THR A 1 104 ? -5.498 -5.882 3.481 1.00 78.56 104 THR A O 1
ATOM 803 N N . TYR A 1 105 ? -5.593 -4.062 4.779 1.00 86.06 105 TYR A N 1
ATOM 804 C CA . TYR A 1 105 ? -6.414 -4.678 5.819 1.00 86.06 105 TYR A CA 1
ATOM 805 C C . TYR A 1 105 ? -7.670 -3.848 6.095 1.00 86.06 105 TYR A C 1
ATOM 807 O O . TYR A 1 105 ? -7.685 -2.627 5.926 1.00 86.06 105 TYR A O 1
ATOM 815 N N . ARG A 1 106 ? -8.748 -4.507 6.528 1.00 88.31 106 ARG A N 1
ATOM 816 C CA . ARG A 1 106 ? -10.018 -3.856 6.886 1.00 88.31 106 ARG A CA 1
ATOM 817 C C . ARG A 1 106 ? -10.568 -4.434 8.188 1.00 88.31 106 ARG A C 1
ATOM 819 O O . ARG A 1 106 ? -10.573 -5.648 8.386 1.00 88.31 106 ARG A O 1
ATOM 826 N N . PHE A 1 107 ? -11.046 -3.561 9.076 1.00 89.81 107 PHE A N 1
ATOM 827 C CA . PHE A 1 107 ? -11.688 -3.957 10.331 1.00 89.81 107 PHE A CA 1
ATOM 828 C C . PHE A 1 107 ? -13.193 -4.137 10.143 1.00 89.81 107 PHE A C 1
ATOM 830 O O . PHE A 1 107 ? -13.872 -3.290 9.565 1.00 89.81 107 PHE A O 1
ATOM 837 N N . TYR A 1 108 ? -13.735 -5.204 10.715 1.00 91.00 108 TYR A N 1
ATOM 838 C CA . TYR A 1 108 ? -15.162 -5.493 10.733 1.00 91.00 108 TYR A CA 1
ATOM 839 C C . TYR A 1 108 ? -15.651 -5.691 12.161 1.00 91.00 108 TYR A C 1
ATOM 841 O O . TYR A 1 108 ? -14.913 -6.129 13.040 1.00 91.00 108 TYR A O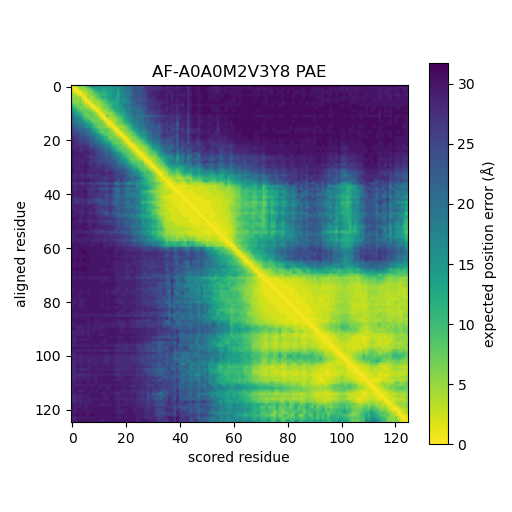 1
ATOM 849 N N . ARG A 1 109 ? -16.930 -5.404 12.388 1.00 91.56 109 ARG A N 1
ATOM 850 C CA . ARG A 1 109 ? -17.647 -5.720 13.623 1.00 91.56 109 ARG A CA 1
ATOM 851 C C . ARG A 1 109 ? -18.786 -6.671 13.303 1.00 91.56 109 ARG A C 1
ATOM 853 O O . ARG A 1 109 ? -19.536 -6.431 12.358 1.00 91.56 109 ARG A O 1
ATOM 860 N N . TRP A 1 110 ? -18.959 -7.701 14.116 1.00 90.62 110 TRP A N 1
ATOM 861 C CA . TRP A 1 110 ? -20.155 -8.529 14.077 1.00 90.62 110 TRP A CA 1
ATOM 862 C C . TRP A 1 110 ? -21.305 -7.816 14.790 1.00 90.62 110 TRP A C 1
ATOM 864 O O . TRP A 1 110 ? -21.231 -7.542 15.990 1.00 90.62 110 TRP A O 1
ATOM 874 N N . TYR A 1 111 ? -22.366 -7.494 14.056 1.00 90.69 111 TYR A N 1
ATOM 875 C CA . TYR A 1 111 ? -23.574 -6.882 14.606 1.00 90.69 111 TYR A CA 1
ATOM 876 C C . TYR A 1 111 ? -24.790 -7.303 13.780 1.00 90.69 111 TYR A C 1
ATOM 878 O O . TYR A 1 111 ? -24.696 -7.401 12.559 1.00 90.69 111 TYR A O 1
ATOM 886 N N . GLU A 1 112 ? -25.918 -7.588 14.438 1.00 89.31 112 GLU A N 1
ATOM 887 C CA . GLU A 1 112 ? -27.164 -8.014 13.770 1.00 89.31 112 GLU A CA 1
ATOM 888 C C . GLU A 1 112 ? -26.962 -9.151 12.753 1.00 89.31 112 GLU A C 1
ATOM 890 O O . GLU A 1 112 ? -27.519 -9.157 11.654 1.00 89.31 112 GLU A O 1
ATOM 895 N N . ASN A 1 113 ? -26.143 -10.138 13.127 1.00 90.38 113 ASN A N 1
ATOM 896 C CA . ASN A 1 113 ? -25.869 -11.319 12.311 1.00 90.38 113 ASN A CA 1
ATOM 897 C C . ASN A 1 113 ? -25.161 -11.026 10.969 1.00 90.38 113 ASN A C 1
ATOM 899 O O . ASN A 1 113 ? -25.272 -11.813 10.025 1.00 90.38 113 ASN A O 1
ATOM 903 N N . LYS A 1 114 ? -24.454 -9.890 10.875 1.00 92.88 114 LYS A N 1
ATOM 904 C CA . LYS A 1 114 ? -23.688 -9.463 9.699 1.00 92.88 114 LYS A CA 1
ATOM 905 C C . LYS A 1 114 ? -22.337 -8.870 10.103 1.00 92.88 114 LYS A C 1
ATOM 907 O O . LYS A 1 114 ? -22.204 -8.239 11.152 1.00 92.88 114 LYS A O 1
ATOM 912 N N . TRP A 1 115 ? -21.343 -9.026 9.230 1.00 91.88 115 TRP A N 1
ATOM 913 C CA . TRP A 1 115 ? -20.085 -8.287 9.319 1.00 91.88 115 TRP A CA 1
ATOM 914 C C . TRP A 1 115 ? -20.288 -6.872 8.780 1.00 91.88 115 TRP A C 1
ATOM 916 O O . TRP A 1 115 ? -20.660 -6.686 7.624 1.00 91.88 115 TRP A O 1
ATOM 926 N N . GLN A 1 116 ? -20.067 -5.873 9.628 1.00 90.88 116 GLN A N 1
ATOM 927 C CA . GLN A 1 116 ? -20.166 -4.461 9.275 1.00 90.88 116 GLN A CA 1
ATOM 928 C C . GLN A 1 116 ? -18.776 -3.839 9.259 1.00 90.88 116 GLN A C 1
ATOM 930 O O . GLN A 1 116 ? -18.090 -3.832 10.287 1.00 90.88 116 GLN A O 1
ATOM 935 N N . LEU A 1 117 ? -18.383 -3.303 8.104 1.00 89.25 117 LEU A N 1
ATOM 936 C CA . LEU A 1 117 ? -17.118 -2.598 7.939 1.00 89.25 117 LEU A CA 1
ATOM 937 C C . LEU A 1 117 ? -17.035 -1.434 8.931 1.00 89.25 117 LEU A C 1
ATOM 939 O O . LEU A 1 117 ? -17.970 -0.644 9.066 1.00 89.25 117 LEU A O 1
ATOM 943 N N . GLN A 1 118 ? -15.913 -1.343 9.635 1.00 85.50 118 GLN A N 1
ATOM 944 C CA . GLN A 1 118 ? -15.640 -0.271 10.577 1.00 85.50 118 GLN A CA 1
ATOM 945 C C . GLN A 1 118 ? -14.804 0.798 9.885 1.00 85.50 118 GLN A C 1
ATOM 947 O O . GLN A 1 118 ? -13.618 0.627 9.638 1.00 85.50 118 GLN A O 1
ATOM 952 N N . THR A 1 119 ? -15.446 1.921 9.577 1.00 77.81 119 THR A N 1
ATOM 953 C CA . THR A 1 119 ? -14.810 3.114 8.999 1.00 77.81 119 THR A CA 1
ATOM 954 C C . THR A 1 119 ? -14.714 4.259 10.004 1.00 77.81 119 THR A C 1
ATOM 956 O O . THR A 1 119 ? -14.539 5.411 9.610 1.00 77.81 119 THR A O 1
ATOM 959 N N . GLU A 1 120 ? -14.879 4.003 11.299 1.00 75.81 120 GLU A N 1
ATOM 960 C CA . GLU A 1 120 ? -14.712 5.030 12.332 1.00 75.81 120 GLU A CA 1
ATOM 961 C C . GLU A 1 120 ? -13.227 5.189 12.683 1.00 75.81 120 GLU A C 1
ATOM 963 O O . GLU A 1 120 ? -12.553 4.183 12.897 1.00 75.81 120 GLU A O 1
ATOM 968 N N . PRO A 1 121 ? -12.682 6.419 12.754 1.00 71.75 121 PRO A N 1
ATOM 969 C CA . PRO A 1 121 ? -11.351 6.639 13.316 1.00 71.75 121 PRO A CA 1
ATOM 970 C C . PRO A 1 121 ? -11.312 6.114 14.763 1.00 71.75 121 PRO A C 1
ATOM 972 O O . PRO A 1 121 ? -12.244 6.405 15.513 1.00 71.75 121 PRO A O 1
ATOM 975 N N . PRO A 1 122 ? -10.277 5.371 15.194 1.00 75.25 122 PRO A N 1
ATOM 976 C CA . PRO A 1 122 ? -8.992 5.138 14.529 1.00 75.25 122 PRO A CA 1
ATOM 977 C C . PRO A 1 122 ? -8.936 3.928 13.575 1.00 75.25 122 PRO A C 1
ATOM 979 O O . PRO A 1 122 ? -7.888 3.704 12.990 1.00 75.25 122 PRO A O 1
ATOM 982 N N . LEU A 1 123 ? -10.013 3.164 13.378 1.00 75.25 123 LEU A N 1
ATOM 983 C CA . LEU A 1 123 ? -10.035 1.873 12.658 1.00 75.25 123 LEU A CA 1
ATOM 984 C C . LEU A 1 123 ? -9.995 1.968 11.117 1.00 75.25 123 LEU A C 1
ATOM 986 O O . LEU A 1 123 ? -10.200 0.962 10.438 1.00 75.25 123 LEU A O 1
ATOM 990 N N . ARG A 1 124 ? -9.747 3.154 10.549 1.00 72.25 124 ARG A N 1
ATOM 991 C CA . ARG A 1 124 ? -9.534 3.302 9.099 1.00 72.25 124 ARG A CA 1
ATOM 992 C C . ARG A 1 124 ? -8.107 2.859 8.732 1.00 72.25 124 ARG A C 1
ATOM 994 O O . ARG A 1 124 ? -7.197 3.222 9.480 1.00 72.25 124 ARG A O 1
ATOM 1001 N N . PRO A 1 125 ? -7.916 2.113 7.629 1.00 59.72 125 PRO A N 1
ATOM 1002 C CA . PRO A 1 125 ? -6.585 1.815 7.105 1.00 59.72 125 PRO A CA 1
ATOM 1003 C C . PRO A 1 125 ? -5.871 3.083 6.619 1.00 59.72 125 PRO A C 1
ATOM 1005 O O . PRO A 1 125 ? -6.570 4.049 6.224 1.00 59.72 125 PRO A O 1
#

Secondary structure (DSSP, 8-state):
---------------------------------PPPPHHHHHHHHHHHHHHHHHHHHHS--GGGHHHHHHHHHHHHHHHHHHHHHHHHHH--EEEEEEETTTTEEEEEEEETTEEEE--STTS--

Radius of gyration: 48.22 Å; Cα contacts (8 Å, |Δi|>4): 64; chains: 1; bounding box: 92×53×134 Å